Protein AF-A0A358XK35-F1 (afdb_monomer)

Structure (mmCIF, N/CA/C/O backbone):
data_AF-A0A358XK35-F1
#
_entry.id   AF-A0A358XK35-F1
#
loop_
_atom_site.group_PDB
_atom_site.id
_atom_site.type_symbol
_atom_site.label_atom_id
_atom_site.label_alt_id
_atom_site.label_comp_id
_atom_site.label_asym_id
_atom_site.label_entity_id
_atom_site.label_seq_id
_atom_site.pdbx_PDB_ins_code
_atom_site.Cartn_x
_atom_site.Cartn_y
_atom_site.Cartn_z
_atom_site.occupancy
_atom_site.B_iso_or_equiv
_atom_site.auth_seq_id
_atom_site.auth_comp_id
_atom_site.auth_asym_id
_atom_site.auth_atom_id
_atom_site.pdbx_PDB_model_num
ATOM 1 N N . THR A 1 1 ? -1.386 -0.866 14.973 1.00 75.94 1 THR A N 1
ATOM 2 C CA . THR A 1 1 ? -0.560 -0.479 13.812 1.00 75.94 1 THR A CA 1
ATOM 3 C C . THR A 1 1 ? -0.371 -1.677 12.912 1.00 75.94 1 THR A C 1
ATOM 5 O O . THR A 1 1 ? 0.017 -2.726 13.414 1.00 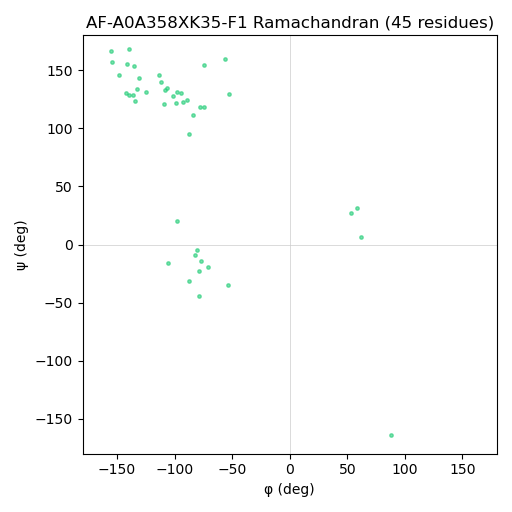75.94 1 THR A O 1
ATOM 8 N N . ARG A 1 2 ? -0.701 -1.561 11.623 1.00 88.19 2 ARG A N 1
ATOM 9 C CA . ARG A 1 2 ? -0.438 -2.596 10.612 1.00 88.19 2 ARG A CA 1
ATOM 10 C C . ARG A 1 2 ? 0.582 -2.049 9.623 1.00 88.19 2 ARG A C 1
ATOM 12 O O . ARG A 1 2 ? 0.593 -0.851 9.361 1.00 88.19 2 ARG A O 1
ATOM 19 N N . GLY A 1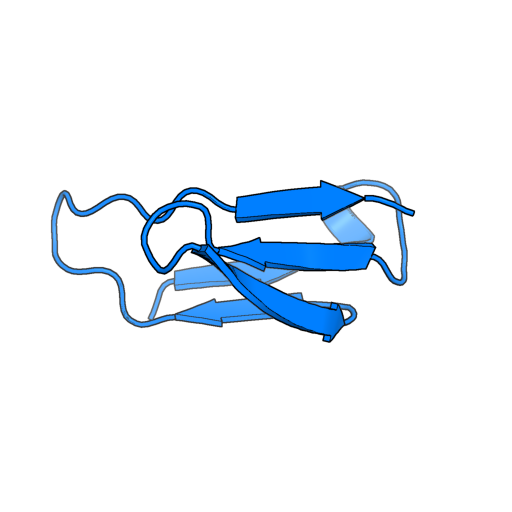 3 ? 1.443 -2.908 9.102 1.00 88.75 3 GLY A N 1
ATOM 20 C CA . GLY A 1 3 ? 2.447 -2.483 8.142 1.00 88.75 3 GLY A CA 1
ATOM 21 C C . GLY A 1 3 ? 2.915 -3.608 7.249 1.00 88.75 3 GLY A C 1
ATOM 22 O O . GLY A 1 3 ? 2.617 -4.776 7.498 1.00 88.75 3 GLY A O 1
ATOM 23 N N . LEU A 1 4 ? 3.611 -3.213 6.194 1.00 89.69 4 LEU A N 1
ATOM 24 C CA . LEU A 1 4 ? 4.093 -4.082 5.141 1.00 89.69 4 LEU A CA 1
ATOM 25 C C . LEU A 1 4 ? 5.507 -3.644 4.756 1.00 89.69 4 LEU A C 1
ATOM 27 O O . LEU A 1 4 ? 5.752 -2.464 4.493 1.00 89.69 4 LEU A O 1
ATOM 31 N N . ASN A 1 5 ? 6.434 -4.599 4.736 1.00 91.56 5 ASN A N 1
ATOM 32 C CA . ASN A 1 5 ? 7.793 -4.384 4.259 1.00 91.56 5 ASN A CA 1
ATOM 33 C C . ASN A 1 5 ? 7.877 -4.789 2.786 1.00 91.56 5 ASN A C 1
ATOM 35 O O . ASN A 1 5 ? 7.414 -5.863 2.405 1.00 91.56 5 ASN A O 1
ATOM 39 N N . PHE A 1 6 ? 8.436 -3.937 1.930 1.00 90.69 6 PHE A N 1
ATOM 40 C CA . PHE A 1 6 ? 8.422 -4.210 0.495 1.00 90.69 6 PHE A CA 1
ATOM 41 C C . PHE A 1 6 ? 9.443 -5.255 0.060 1.00 90.69 6 PHE A C 1
ATOM 43 O O . PHE A 1 6 ? 9.291 -5.825 -1.024 1.00 90.69 6 PHE A O 1
ATOM 50 N N . THR A 1 7 ? 10.408 -5.589 0.922 1.00 88.81 7 THR A N 1
ATOM 51 C CA . THR A 1 7 ? 11.298 -6.740 0.718 1.00 88.81 7 THR A CA 1
ATOM 52 C C . THR A 1 7 ? 10.518 -8.030 0.487 1.00 88.81 7 THR A C 1
ATOM 54 O O . THR A 1 7 ? 10.909 -8.837 -0.353 1.00 88.81 7 THR A O 1
ATOM 57 N N . ASP A 1 8 ? 9.371 -8.178 1.153 1.00 87.38 8 ASP A N 1
ATOM 58 C CA . ASP A 1 8 ? 8.503 -9.356 1.051 1.00 87.38 8 ASP A CA 1
ATOM 59 C C . ASP A 1 8 ? 7.800 -9.431 -0.318 1.00 87.38 8 ASP A C 1
ATOM 61 O O . ASP A 1 8 ? 7.380 -10.496 -0.761 1.00 87.38 8 ASP A O 1
ATOM 65 N N . LEU A 1 9 ? 7.727 -8.301 -1.030 1.00 84.94 9 LEU A N 1
ATOM 66 C CA . LEU A 1 9 ? 7.175 -8.164 -2.380 1.00 84.94 9 LEU A CA 1
ATOM 67 C C . LEU A 1 9 ? 8.266 -8.171 -3.466 1.00 84.94 9 LEU A C 1
ATOM 69 O O . LEU A 1 9 ? 8.038 -7.704 -4.582 1.00 84.94 9 LEU A O 1
ATOM 73 N N . SER A 1 10 ? 9.456 -8.703 -3.158 1.00 82.31 10 SER A N 1
ATOM 74 C CA . SER A 1 10 ? 10.581 -8.826 -4.101 1.00 82.31 10 SER A CA 1
ATOM 75 C C . SER A 1 10 ? 11.061 -7.489 -4.698 1.00 82.31 10 SER A C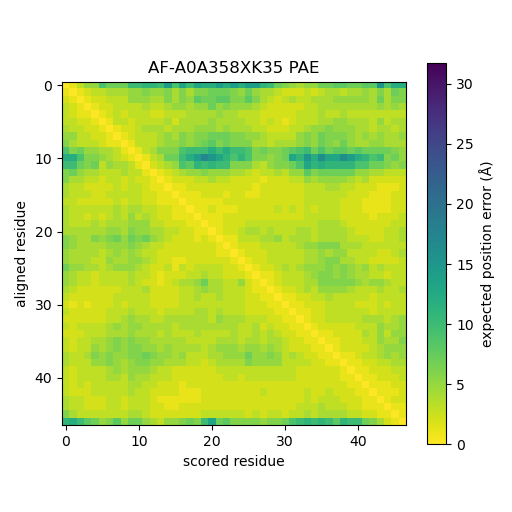 1
ATOM 77 O O . SER A 1 10 ? 11.545 -7.441 -5.831 1.00 82.31 10 SER A O 1
ATOM 79 N N . GLY A 1 11 ? 10.947 -6.384 -3.951 1.00 79.44 11 GLY A N 1
ATOM 80 C CA . GLY A 1 11 ? 11.458 -5.074 -4.363 1.00 79.44 11 GLY A CA 1
ATOM 81 C C . GLY A 1 11 ? 11.917 -4.224 -3.180 1.00 79.44 11 GLY A C 1
ATOM 82 O O . GLY A 1 11 ? 11.344 -4.290 -2.104 1.00 79.44 11 GLY A O 1
ATOM 83 N N . SER A 1 12 ? 12.963 -3.416 -3.364 1.00 79.31 12 SER A N 1
ATOM 84 C CA . SER A 1 12 ? 13.510 -2.587 -2.278 1.00 79.31 12 SER A CA 1
ATOM 85 C C . SER A 1 12 ? 12.829 -1.224 -2.153 1.00 79.31 12 SER A C 1
ATOM 87 O O . SER A 1 12 ? 12.736 -0.692 -1.052 1.00 79.31 12 SER A O 1
ATOM 89 N N . HIS A 1 13 ? 12.357 -0.662 -3.269 1.00 87.69 13 HIS A N 1
ATOM 90 C CA . HIS A 1 13 ? 11.742 0.661 -3.337 1.00 87.69 13 HIS A CA 1
ATOM 91 C C . HIS A 1 13 ? 10.578 0.645 -4.320 1.00 87.69 13 HIS A C 1
ATOM 93 O O . HIS A 1 13 ? 10.729 0.200 -5.459 1.00 87.69 13 HIS A O 1
ATOM 99 N N . TRP A 1 14 ? 9.435 1.162 -3.877 1.00 92.69 14 TRP A N 1
ATOM 100 C CA . TRP A 1 14 ? 8.234 1.294 -4.693 1.00 92.69 14 TRP A CA 1
ATOM 101 C C . TRP A 1 14 ? 7.677 2.702 -4.558 1.00 92.69 14 TRP A C 1
ATOM 103 O O . TRP A 1 14 ? 7.686 3.279 -3.470 1.00 92.69 14 TRP A O 1
ATOM 113 N N . ARG A 1 15 ? 7.154 3.237 -5.660 1.00 93.19 15 ARG A N 1
ATOM 114 C CA . ARG A 1 15 ? 6.260 4.393 -5.653 1.00 93.19 15 ARG A CA 1
ATOM 115 C C . ARG A 1 15 ? 4.901 3.938 -5.154 1.00 93.19 15 ARG A C 1
ATOM 117 O O . ARG A 1 15 ? 4.266 3.081 -5.779 1.00 93.19 15 ARG A O 1
ATOM 124 N N . VAL A 1 16 ? 4.473 4.509 -4.040 1.00 94.44 16 VAL A N 1
ATOM 125 C CA . VAL A 1 16 ? 3.250 4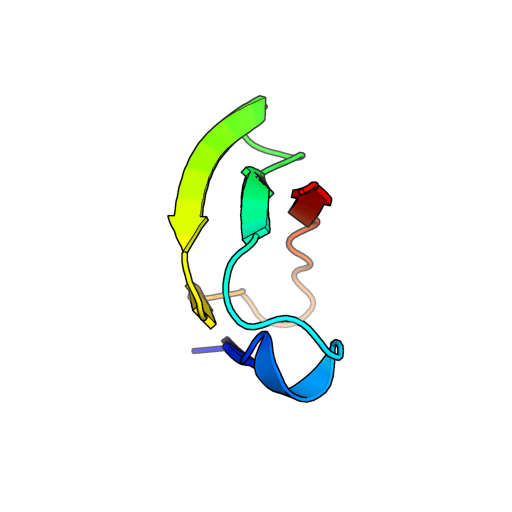.129 -3.339 1.00 94.44 16 VAL A CA 1
ATOM 126 C C . VAL A 1 16 ? 2.214 5.221 -3.510 1.00 94.44 16 VAL A C 1
ATOM 128 O O . VAL A 1 16 ? 2.488 6.401 -3.292 1.00 94.44 16 VAL A O 1
ATOM 131 N N . ARG A 1 17 ? 0.999 4.811 -3.860 1.00 95.06 17 ARG A N 1
ATOM 132 C CA . ARG A 1 17 ? -0.170 5.684 -3.904 1.00 95.06 17 ARG A CA 1
ATOM 133 C C . ARG A 1 17 ? -1.280 5.111 -3.041 1.00 95.06 17 ARG A C 1
ATOM 135 O O . ARG A 1 17 ? -1.617 3.936 -3.193 1.00 95.06 17 ARG A O 1
ATOM 142 N N . ASP A 1 18 ? -1.864 5.943 -2.191 1.00 93.62 18 ASP A N 1
ATOM 143 C CA . ASP A 1 18 ? -3.097 5.629 -1.474 1.00 93.62 18 ASP A CA 1
ATOM 144 C C . ASP A 1 18 ? -4.282 5.806 -2.434 1.00 93.62 18 ASP A C 1
ATOM 146 O O . ASP A 1 18 ? -4.501 6.888 -2.989 1.00 93.62 18 ASP A O 1
ATOM 150 N N . LEU A 1 19 ? -5.022 4.724 -2.683 1.00 94.69 19 LEU A N 1
ATOM 151 C CA . LEU A 1 19 ? -6.154 4.755 -3.607 1.00 94.69 19 LEU A CA 1
ATOM 152 C C . LEU A 1 19 ? -7.412 5.367 -2.993 1.00 94.69 19 LEU A C 1
ATOM 154 O O . LEU A 1 19 ? -8.250 5.852 -3.745 1.00 94.69 19 LEU A O 1
ATOM 158 N N . TRP A 1 20 ? -7.541 5.382 -1.667 1.00 93.19 20 TRP A N 1
ATOM 159 C CA . TRP A 1 20 ? -8.676 6.012 -0.998 1.00 93.19 20 TRP A CA 1
ATOM 160 C C . TRP A 1 20 ? -8.511 7.526 -0.925 1.00 93.19 20 TRP A C 1
ATOM 162 O O . TRP A 1 20 ? -9.450 8.264 -1.213 1.00 93.19 20 TRP A O 1
ATOM 172 N N . LYS A 1 21 ? -7.308 7.997 -0.575 1.00 92.19 21 LYS A N 1
ATOM 173 C CA . LYS A 1 21 ? -6.999 9.437 -0.505 1.00 92.19 21 LYS A CA 1
ATOM 174 C C . LYS A 1 21 ? -6.652 10.045 -1.867 1.00 92.19 21 LYS A C 1
ATOM 176 O O . LYS A 1 21 ? -6.534 11.259 -1.983 1.00 92.19 21 LYS A O 1
ATOM 181 N N . HIS A 1 22 ? -6.480 9.206 -2.893 1.00 92.50 22 HIS A N 1
ATOM 182 C CA . HIS A 1 22 ? -5.950 9.584 -4.206 1.00 92.50 22 HIS A CA 1
ATOM 183 C C . HIS A 1 22 ? -4.598 10.315 -4.135 1.00 92.50 22 HIS A C 1
ATOM 185 O O . HIS A 1 22 ? -4.250 11.062 -5.052 1.00 92.50 22 HIS A O 1
ATOM 191 N N . GLU A 1 23 ? -3.816 10.048 -3.091 1.00 93.88 23 GLU A N 1
ATOM 192 C CA . GLU A 1 23 ? -2.585 10.758 -2.756 1.00 93.88 23 GLU A CA 1
ATOM 193 C C . GLU A 1 23 ? -1.355 9.899 -3.062 1.00 93.88 23 GLU A C 1
ATOM 195 O O . GLU A 1 23 ? -1.299 8.710 -2.735 1.00 93.88 23 GLU A O 1
ATOM 200 N N . ASP A 1 24 ? -0.356 10.507 -3.699 1.00 93.25 24 ASP A N 1
ATOM 201 C CA . ASP A 1 24 ? 0.937 9.875 -3.925 1.00 93.25 24 ASP A CA 1
ATOM 202 C C . ASP A 1 24 ? 1.811 10.066 -2.679 1.00 93.25 24 ASP A C 1
ATOM 204 O O . ASP A 1 24 ? 2.256 11.169 -2.375 1.00 93.25 24 ASP A O 1
ATOM 208 N N . LEU A 1 25 ? 2.085 8.971 -1.972 1.00 90.94 25 LEU A N 1
ATOM 209 C CA . LEU A 1 25 ? 2.890 8.960 -0.746 1.00 90.94 25 LEU A CA 1
ATOM 210 C C . LEU A 1 25 ? 4.403 8.978 -1.037 1.00 90.94 25 LEU A C 1
ATOM 212 O O . LEU A 1 25 ? 5.222 9.034 -0.122 1.00 90.94 25 LEU A O 1
ATOM 216 N N . GLY A 1 26 ? 4.778 8.911 -2.316 1.00 91.94 26 GLY A N 1
ATOM 217 C CA . GLY A 1 26 ? 6.161 8.932 -2.778 1.00 91.94 26 GLY A CA 1
ATOM 218 C C . GLY A 1 26 ? 6.810 7.549 -2.835 1.00 91.94 26 GLY A C 1
ATOM 219 O O . GLY A 1 26 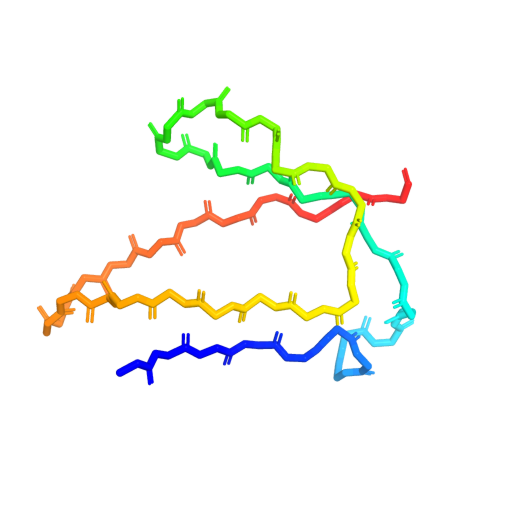? 6.141 6.51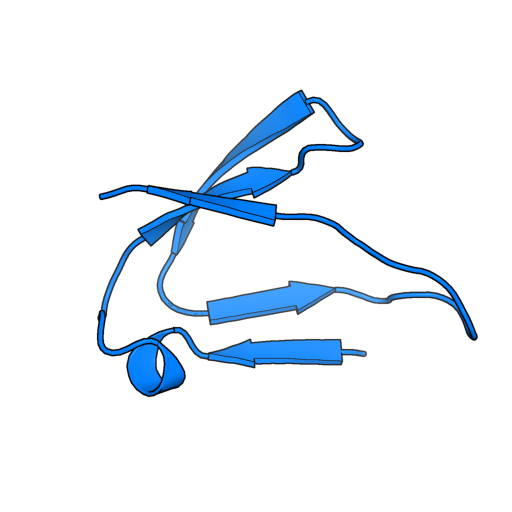4 -2.862 1.00 91.94 26 GLY A O 1
ATOM 220 N N . THR A 1 27 ? 8.140 7.541 -2.919 1.00 93.81 27 THR A N 1
ATOM 221 C CA . THR A 1 27 ? 8.937 6.312 -2.987 1.00 93.81 27 THR A CA 1
ATOM 222 C C . THR A 1 27 ? 9.365 5.897 -1.587 1.00 93.81 27 THR A C 1
ATOM 224 O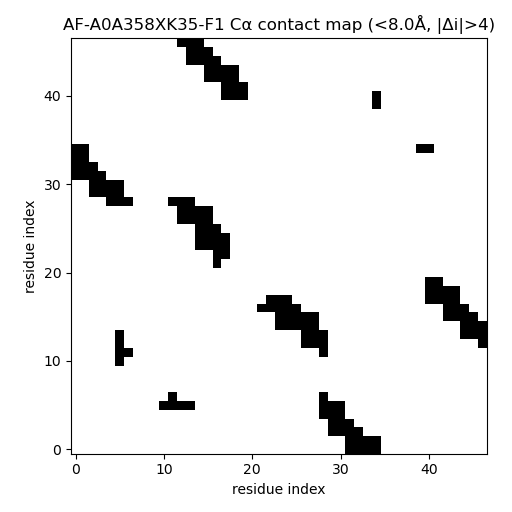 O . THR A 1 27 ? 10.049 6.656 -0.905 1.00 93.81 27 THR A O 1
ATOM 227 N N . MET A 1 28 ? 9.007 4.685 -1.169 1.00 92.81 28 MET A N 1
ATOM 228 C CA . MET A 1 28 ? 9.384 4.145 0.142 1.00 92.81 28 MET A CA 1
ATOM 229 C C . MET A 1 28 ? 9.756 2.659 0.043 1.00 92.81 28 MET A C 1
ATOM 231 O O . MET A 1 28 ? 9.539 2.024 -0.991 1.00 92.81 28 MET A O 1
ATOM 235 N N . SER A 1 29 ? 10.343 2.123 1.112 1.00 92.56 29 SER A N 1
ATOM 236 C CA . SER A 1 29 ? 10.750 0.713 1.250 1.00 92.56 29 SER A CA 1
ATOM 237 C C . SER A 1 29 ? 9.840 -0.095 2.182 1.00 92.56 29 SER A C 1
ATOM 239 O O . SER A 1 29 ? 9.853 -1.322 2.167 1.00 92.56 29 SER A O 1
ATOM 241 N N . SER A 1 30 ? 9.033 0.583 2.995 1.00 91.69 30 SER A N 1
ATOM 242 C CA . SER A 1 30 ? 8.043 -0.026 3.879 1.00 91.69 30 SER A CA 1
ATOM 243 C C . SER A 1 30 ? 6.915 0.962 4.154 1.00 91.69 30 SER A C 1
ATOM 245 O O . SER A 1 30 ? 7.107 2.171 4.026 1.00 91.69 30 SER A O 1
ATOM 247 N N . TYR A 1 31 ? 5.747 0.447 4.533 1.00 92.31 31 TYR A N 1
ATOM 248 C CA . TYR A 1 31 ? 4.567 1.246 4.847 1.00 92.31 31 TYR A CA 1
ATOM 249 C C . TYR A 1 31 ? 3.938 0.796 6.164 1.00 92.31 31 TYR A C 1
ATOM 251 O O . TYR A 1 31 ? 3.730 -0.399 6.371 1.00 92.31 31 TYR A O 1
ATOM 259 N N . PHE A 1 32 ? 3.597 1.744 7.039 1.00 92.12 32 PHE A N 1
ATOM 260 C CA . PHE A 1 32 ? 2.929 1.488 8.315 1.00 92.12 32 PHE A CA 1
ATOM 261 C C . PHE A 1 32 ? 1.802 2.499 8.529 1.00 92.12 32 PHE A C 1
ATOM 263 O O . PHE A 1 32 ? 2.029 3.703 8.466 1.00 92.12 32 PHE A O 1
ATOM 270 N N . GLU A 1 33 ? 0.600 2.011 8.833 1.00 91.44 33 GLU A N 1
ATOM 271 C CA . GLU A 1 33 ? -0.571 2.849 9.105 1.00 91.44 33 GLU A CA 1
ATOM 272 C C . GLU A 1 33 ? -1.409 2.259 10.249 1.00 91.44 33 GLU A C 1
ATOM 274 O O . GLU A 1 33 ? -1.378 1.059 10.565 1.00 91.44 33 GLU A O 1
ATOM 279 N N . ASN A 1 34 ? -2.168 3.120 10.920 1.00 93.00 34 ASN A N 1
ATOM 280 C CA . ASN A 1 34 ? -3.154 2.680 11.890 1.00 93.00 34 ASN A CA 1
ATOM 281 C C . ASN A 1 34 ? -4.490 2.388 11.198 1.00 93.00 34 ASN A C 1
ATOM 283 O O . ASN A 1 34 ? -5.304 3.284 10.998 1.00 93.00 34 ASN A O 1
ATOM 287 N N . ILE A 1 35 ? -4.706 1.122 10.847 1.00 91.44 35 ILE A N 1
ATOM 288 C CA . ILE A 1 35 ? -5.945 0.662 10.217 1.00 91.44 35 ILE A CA 1
ATOM 289 C C . ILE A 1 35 ? -6.940 0.245 11.316 1.00 91.44 35 ILE A C 1
ATOM 291 O O . ILE A 1 35 ? -6.591 -0.622 12.130 1.00 91.44 35 ILE A O 1
ATOM 295 N N . PRO A 1 36 ? -8.163 0.816 11.354 1.00 92.69 36 PRO A N 1
ATOM 296 C CA . PRO A 1 36 ? -9.207 0.414 12.296 1.00 92.69 36 PRO A CA 1
ATOM 297 C C . PRO A 1 36 ? -9.540 -1.086 12.213 1.00 92.69 36 PRO A C 1
ATOM 299 O O . PRO A 1 36 ? -9.285 -1.720 11.184 1.00 92.69 36 PRO A O 1
ATOM 302 N N . PRO A 1 37 ? -10.143 -1.685 13.257 1.00 93.62 37 PRO A N 1
ATOM 303 C CA . PRO A 1 37 ? -10.649 -3.054 13.180 1.00 93.62 37 PRO A CA 1
ATOM 304 C C . PRO A 1 37 ? -11.574 -3.223 11.969 1.00 93.62 37 PRO A C 1
ATOM 306 O O . PRO A 1 37 ? -12.473 -2.414 11.763 1.00 93.62 37 PRO A O 1
ATOM 309 N N . HIS A 1 38 ? -11.329 -4.256 11.160 1.00 92.69 38 HIS A N 1
ATOM 310 C CA . HIS A 1 38 ? -12.045 -4.525 9.901 1.00 92.69 38 HIS A CA 1
ATOM 311 C C . HIS A 1 38 ? -11.911 -3.443 8.811 1.00 92.69 38 HIS A C 1
ATOM 313 O O . HIS A 1 38 ? -12.545 -3.553 7.765 1.00 92.69 38 HIS A O 1
ATOM 319 N N . GLY A 1 39 ? -11.068 -2.428 9.019 1.00 89.81 39 GLY A N 1
ATOM 320 C CA . GLY A 1 39 ? -10.704 -1.454 7.997 1.00 89.81 39 GLY A CA 1
ATOM 321 C C . GLY A 1 39 ? -9.743 -2.042 6.965 1.00 89.81 39 GLY A C 1
ATOM 322 O O . GLY A 1 39 ? -8.986 -2.973 7.252 1.00 89.81 39 GLY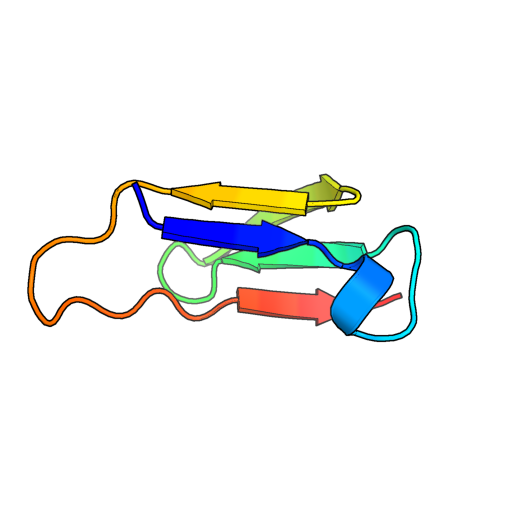 A O 1
ATOM 323 N N . VAL A 1 40 ? -9.759 -1.472 5.761 1.00 91.75 40 VAL A N 1
ATOM 324 C CA . VAL A 1 40 ? -8.865 -1.847 4.661 1.00 91.75 40 VAL A CA 1
ATOM 325 C C . VAL A 1 40 ? -8.313 -0.583 4.013 1.00 91.75 40 VAL A C 1
ATOM 327 O O . VAL A 1 40 ? -9.075 0.241 3.512 1.00 91.75 40 VAL A O 1
ATOM 330 N N . THR A 1 41 ? -6.989 -0.466 3.962 1.00 92.31 41 THR A N 1
ATOM 331 C CA . THR A 1 41 ? -6.296 0.521 3.124 1.00 92.31 41 THR A CA 1
ATOM 332 C C . THR A 1 41 ? -5.849 -0.169 1.840 1.00 92.31 41 THR A C 1
ATOM 334 O O . THR A 1 41 ? -5.261 -1.250 1.895 1.00 92.31 41 THR A O 1
ATOM 337 N N . VAL A 1 42 ? -6.125 0.439 0.684 1.00 93.62 42 VAL A N 1
ATOM 338 C CA . VAL A 1 42 ? -5.690 -0.087 -0.615 1.00 93.62 42 VAL A CA 1
ATOM 339 C C . VAL A 1 42 ? -4.592 0.806 -1.177 1.00 93.62 42 VAL A C 1
ATOM 341 O O . VAL A 1 42 ? -4.796 1.997 -1.409 1.00 93.62 42 VAL A O 1
ATOM 344 N N . LEU A 1 43 ? -3.425 0.210 -1.411 1.00 93.94 43 LEU A N 1
ATOM 345 C CA . LEU A 1 43 ? -2.258 0.892 -1.956 1.00 93.94 43 LEU A CA 1
ATOM 346 C C . LEU A 1 43 ? -1.953 0.378 -3.358 1.00 93.94 43 LEU A C 1
ATOM 348 O O . LEU A 1 43 ? -1.995 -0.826 -3.615 1.00 93.94 43 LEU A O 1
ATOM 352 N N . ARG A 1 44 ? -1.574 1.289 -4.252 1.00 93.69 44 ARG A N 1
ATOM 353 C CA . ARG A 1 44 ? -0.979 0.942 -5.542 1.00 93.69 44 ARG A CA 1
ATOM 354 C C . ARG A 1 44 ? 0.533 1.078 -5.448 1.00 93.69 44 ARG A C 1
ATOM 356 O O . ARG A 1 44 ? 1.036 2.166 -5.176 1.00 93.69 44 ARG A O 1
ATOM 363 N N . LEU A 1 45 ? 1.235 -0.018 -5.722 1.00 93.06 45 LEU A N 1
ATOM 364 C CA . LEU A 1 45 ? 2.692 -0.069 -5.799 1.00 93.06 45 LEU A CA 1
ATOM 365 C C . LEU A 1 45 ? 3.123 -0.068 -7.265 1.00 93.06 45 LEU A C 1
ATOM 367 O O . LEU A 1 45 ? 2.639 -0.865 -8.067 1.00 93.06 45 LEU A O 1
ATOM 371 N N . THR A 1 46 ? 4.023 0.843 -7.618 1.00 91.94 46 THR A N 1
ATOM 372 C CA . THR A 1 46 ? 4.588 0.980 -8.969 1.00 91.94 46 THR A CA 1
ATOM 373 C C . THR A 1 46 ? 6.101 1.166 -8.894 1.00 91.94 46 THR A C 1
ATOM 375 O O . THR A 1 46 ? 6.608 1.618 -7.869 1.00 91.94 46 THR A O 1
ATOM 378 N N . LYS A 1 47 ? 6.827 0.781 -9.950 1.00 84.50 47 LYS A N 1
ATOM 379 C CA . LYS A 1 47 ? 8.265 1.064 -10.071 1.00 84.50 47 LYS A CA 1
ATOM 380 C C . LYS A 1 47 ? 8.517 2.502 -10.536 1.00 84.50 47 LYS A C 1
ATOM 382 O O . LYS A 1 47 ? 7.712 3.056 -11.321 1.00 84.50 47 LYS A O 1
#

pLDDT: mean 90.66, std 4.21, range [75.94, 95.06]

Solvent-accessible surface area (backbone atoms only — not co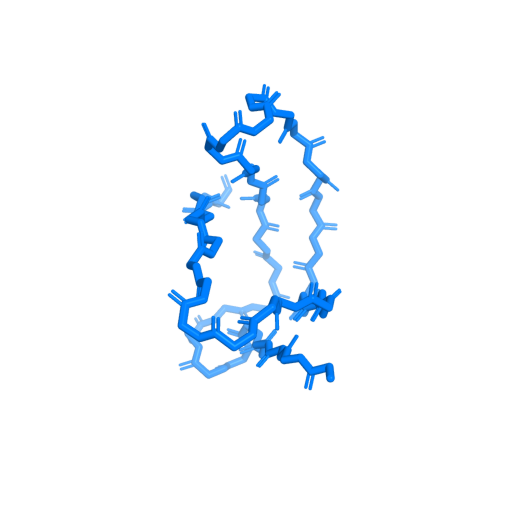mparable to full-atom values): 2972 Å² total; per-residue (Å²): 118,49,71,48,58,31,64,83,72,80,38,70,65,31,37,35,27,37,65,84,79,72,39,78,77,43,75,43,44,60,50,75,46,80,64,57,92,94,53,83,88,57,71,48,77,40,124

Foldseek 3Di:
DDKDFCVVVVDQKWFKAWPVVRDGPGIDRMDDDDAPVVGDTDMDTHD

Mean predicted aligned error: 3.55 Å

Radius of gyration: 10.62 Å; Cα contacts (8 Å, |Δi|>4): 78; chains: 1; bounding box: 26×20×24 Å

Nearest PDB structures (foldseek):
  1t0o-assembly1_A  TM=8.920E-01  e=1.090E-01  Trichoderma reesei
  5awq-assembly1_A  TM=8.402E-01  e=9.074E-02  Arthrobacter globiformis

Secondary structure (DSSP, 8-state):
-EEEEGGGGT-S-EEEEETTTTEEEEEESEEEE-PPTT----EEEE-

Sequence (47 aa):
TRGLNFTDLSGSHWRVRDLWKHEDLGTMSSYFENIPPHGVTVLRLTK